Protein AF-A0A6C0AXL5-F1 (afdb_monomer)

InterPro domains:
  IPR036708 BipD-like superfamily [G3DSA:1.20.1710.10] (27-110)

Solvent-accessible surface area (backbone atoms only — not comparable to full-atom values): 6937 Å² total; per-residue (Å²): 117,70,68,62,53,53,53,51,52,54,52,50,53,52,49,53,53,49,51,52,52,48,49,53,48,46,47,63,64,73,64,50,71,88,47,78,60,74,67,44,54,61,59,52,53,54,50,53,52,50,51,50,54,53,51,55,57,55,61,61,73,75,75,71,96,66,95,81,76,98,81,67,64,70,66,54,56,51,49,54,53,53,49,52,56,48,51,61,55,52,65,70,61,73,84,64,93,78,88,82,82,76,75,78,73,70,74,81,82,119

Mean predicted aligned error: 21.51 Å

Radius of gyration: 36.72 Å; Cα contacts (8 Å, |Δi|>4): 2; chains: 1; bounding box: 52×41×114 Å

Foldseek 3Di:
DVVVVVVVVVVVVVVVVVVVVVVVVCCVPVVPPPCPPVVCVVVVVVVVVVCVVVVVVVVVVPPDPDDDDDDDDPVVVVVVVVVVVVVVVVVVVPPDDDDDDPPPPPPVPD

pLDDT: mean 70.13, std 18.36, range [38.19, 95.81]

Sequence (110 aa):
MVYGIVQWVIISLILILLVHHLFSFLTNTLTVPKVKDLVQKPSKLYKEIEETLISSNNKTIQESSNNNNQNLNTKEMKLELKNFFNELSQSKQSSSPEIGNFSKNLYSEI

Organism: NCBI:txid1070528

Structure (mmCIF, N/CA/C/O backbone):
data_AF-A0A6C0AXL5-F1
#
_entry.id   AF-A0A6C0AXL5-F1
#
loop_
_atom_site.group_PDB
_atom_site.id
_atom_site.type_symbol
_atom_site.label_atom_id
_atom_site.label_alt_id
_atom_site.label_comp_id
_atom_site.label_asym_id
_atom_site.label_entity_id
_atom_site.label_seq_id
_atom_site.pdbx_PDB_ins_code
_atom_site.Cartn_x
_atom_site.Cartn_y
_atom_site.Cartn_z
_atom_site.occupancy
_atom_site.B_iso_or_equiv
_atom_site.auth_seq_id
_atom_site.auth_comp_id
_atom_site.auth_asym_id
_atom_site.auth_atom_id
_atom_site.pdbx_PDB_model_num
ATOM 1 N N . MET A 1 1 ? 19.153 12.865 -43.837 1.00 75.88 1 MET A N 1
ATOM 2 C CA . MET A 1 1 ? 17.735 13.290 -43.818 1.00 75.88 1 MET A CA 1
ATOM 3 C C . MET A 1 1 ? 16.807 12.188 -43.301 1.00 75.88 1 MET A C 1
ATOM 5 O O . MET A 1 1 ? 16.211 12.394 -42.258 1.00 75.88 1 MET A O 1
ATOM 9 N N . VAL A 1 2 ? 16.743 11.001 -43.923 1.00 84.00 2 VAL A N 1
ATOM 10 C CA . VAL A 1 2 ? 15.815 9.913 -43.513 1.00 84.00 2 VAL A CA 1
ATOM 11 C C . VAL A 1 2 ? 16.118 9.313 -42.128 1.00 84.00 2 VAL A C 1
ATOM 13 O O . VAL A 1 2 ? 15.201 9.052 -41.359 1.00 84.00 2 VAL A O 1
ATOM 16 N N . TYR A 1 3 ? 17.396 9.169 -41.761 1.00 89.44 3 TYR A N 1
ATOM 17 C CA . TYR A 1 3 ? 17.800 8.596 -40.467 1.00 89.44 3 TYR A CA 1
ATOM 18 C C . TYR A 1 3 ? 17.286 9.387 -39.249 1.00 89.44 3 TYR A C 1
ATOM 20 O O . TYR A 1 3 ? 16.815 8.795 -38.282 1.00 89.44 3 TYR A O 1
ATOM 28 N N . GLY A 1 4 ? 17.300 10.723 -39.318 1.00 90.25 4 GLY A N 1
ATOM 29 C CA . GLY A 1 4 ? 16.793 11.567 -38.231 1.00 90.25 4 GLY A CA 1
ATOM 30 C C . GLY A 1 4 ? 15.279 11.453 -38.059 1.00 90.25 4 GLY A C 1
ATOM 31 O O . GLY A 1 4 ? 14.786 11.426 -36.938 1.00 90.25 4 GLY A O 1
ATOM 32 N N . ILE A 1 5 ? 14.548 11.304 -39.168 1.00 91.25 5 ILE A N 1
ATOM 33 C CA . ILE A 1 5 ? 13.091 11.125 -39.157 1.00 91.25 5 ILE A CA 1
ATOM 34 C C . ILE A 1 5 ? 12.737 9.788 -38.498 1.00 91.25 5 ILE A C 1
ATOM 36 O O . ILE A 1 5 ? 11.861 9.744 -37.641 1.00 91.25 5 ILE A O 1
ATOM 40 N N . VAL A 1 6 ? 13.465 8.714 -38.823 1.00 93.25 6 VAL A N 1
ATOM 41 C CA . VAL A 1 6 ? 13.270 7.397 -38.196 1.00 93.25 6 VAL A CA 1
ATOM 42 C C . VAL A 1 6 ? 13.520 7.465 -36.687 1.00 93.25 6 VAL A C 1
ATOM 44 O O . VAL A 1 6 ? 12.683 7.011 -35.914 1.00 93.25 6 VAL A O 1
ATOM 47 N N . GLN A 1 7 ? 14.607 8.102 -36.239 1.00 91.69 7 GLN A N 1
ATOM 48 C CA . GLN A 1 7 ? 14.870 8.289 -34.805 1.00 91.69 7 GLN A CA 1
ATOM 49 C C . GLN A 1 7 ? 13.759 9.077 -34.098 1.00 91.69 7 GLN A C 1
ATOM 51 O O . GLN A 1 7 ? 13.358 8.717 -32.991 1.00 91.69 7 GLN A O 1
ATOM 56 N N . TRP A 1 8 ? 13.226 10.114 -34.747 1.00 94.25 8 TRP A N 1
ATOM 57 C CA . TRP A 1 8 ? 12.134 10.921 -34.200 1.00 94.25 8 TRP A CA 1
ATOM 58 C C . TRP A 1 8 ? 10.812 10.139 -34.100 1.00 94.25 8 TRP A C 1
ATOM 60 O O . TRP A 1 8 ? 10.031 10.333 -33.171 1.00 94.25 8 TRP A O 1
ATOM 70 N N . VAL A 1 9 ? 10.570 9.195 -35.009 1.00 94.94 9 VAL A N 1
ATOM 71 C CA . VAL A 1 9 ? 9.419 8.284 -34.917 1.00 94.94 9 VAL A CA 1
ATOM 72 C C . VAL A 1 9 ? 9.578 7.327 -33.733 1.00 94.94 9 VAL A C 1
ATOM 74 O O . VAL A 1 9 ? 8.640 7.166 -32.953 1.00 94.94 9 VAL A O 1
ATOM 77 N N . ILE A 1 10 ? 10.768 6.746 -33.537 1.00 95.06 10 ILE A N 1
ATOM 78 C CA . ILE A 1 10 ? 11.044 5.872 -32.384 1.00 95.06 10 ILE A CA 1
ATOM 79 C C . ILE A 1 10 ? 10.906 6.644 -31.061 1.00 95.06 10 ILE A C 1
ATOM 81 O O . ILE A 1 10 ? 10.287 6.135 -30.125 1.00 95.06 10 ILE A O 1
ATOM 85 N N . ILE A 1 11 ? 11.432 7.873 -30.972 1.00 95.31 11 ILE A N 1
ATOM 86 C CA . ILE A 1 11 ? 11.342 8.669 -29.737 1.00 95.31 11 ILE A CA 1
ATOM 87 C C . ILE A 1 11 ? 9.897 9.092 -29.443 1.00 95.31 11 ILE A C 1
ATOM 89 O O . ILE A 1 11 ? 9.477 9.104 -28.291 1.00 95.31 11 ILE A O 1
ATOM 93 N N . SER A 1 12 ? 9.097 9.382 -30.471 1.00 94.81 12 SER A N 1
ATOM 94 C CA . SER A 1 12 ? 7.677 9.690 -30.291 1.00 94.81 12 SER A CA 1
ATOM 95 C C . SER A 1 12 ? 6.892 8.467 -29.803 1.00 94.81 12 SER A C 1
ATOM 97 O O . SER A 1 12 ? 6.067 8.583 -28.895 1.00 94.81 12 SER A O 1
ATOM 99 N N . LEU A 1 13 ? 7.205 7.279 -30.331 1.00 95.00 13 LEU A N 1
ATOM 100 C CA . LEU A 1 13 ? 6.585 6.026 -29.904 1.00 95.00 13 LEU A CA 1
ATOM 101 C C . LEU A 1 13 ? 6.940 5.669 -28.450 1.00 95.00 13 LEU A C 1
ATOM 103 O O . LEU A 1 13 ? 6.076 5.223 -27.697 1.00 95.00 13 LEU A O 1
ATOM 107 N N . ILE A 1 14 ? 8.184 5.898 -28.016 1.00 95.81 14 ILE A N 1
ATOM 108 C CA . ILE A 1 14 ? 8.553 5.675 -26.609 1.00 95.81 14 ILE A CA 1
ATOM 109 C C . ILE A 1 14 ? 7.830 6.670 -25.690 1.00 95.81 14 ILE A C 1
ATOM 111 O O . ILE A 1 14 ? 7.350 6.289 -24.624 1.00 95.81 14 ILE A O 1
ATOM 115 N N . LEU A 1 15 ? 7.699 7.930 -26.122 1.00 95.50 15 LEU A N 1
ATOM 116 C CA . LEU A 1 15 ? 7.054 8.989 -25.352 1.00 95.50 15 LEU A CA 1
ATOM 117 C C . LEU A 1 15 ? 5.559 8.713 -25.151 1.00 95.50 15 LEU A C 1
ATOM 119 O O . LEU A 1 15 ? 5.061 8.866 -24.037 1.00 95.50 15 LEU A O 1
ATOM 123 N N . ILE A 1 16 ? 4.845 8.275 -26.195 1.00 95.50 16 ILE A N 1
ATOM 124 C CA . ILE A 1 16 ? 3.409 7.985 -26.085 1.00 95.50 16 ILE A CA 1
ATOM 125 C C . ILE A 1 16 ? 3.148 6.798 -25.146 1.00 95.50 16 ILE A C 1
ATOM 127 O O . ILE A 1 16 ? 2.247 6.870 -24.311 1.00 95.50 16 ILE A O 1
ATOM 131 N N . LEU A 1 17 ? 3.975 5.744 -25.215 1.00 94.44 17 LEU A N 1
ATOM 132 C CA . LEU A 1 17 ? 3.892 4.596 -24.305 1.00 94.44 17 LEU A CA 1
ATOM 133 C C . LEU A 1 17 ? 4.190 5.004 -22.861 1.00 94.44 17 LEU A C 1
ATOM 135 O O . LEU A 1 17 ? 3.491 4.576 -21.941 1.00 94.44 17 LEU A O 1
ATOM 139 N N . LEU A 1 18 ? 5.187 5.869 -22.664 1.00 94.94 18 LEU A N 1
ATOM 140 C CA . LEU A 1 18 ? 5.550 6.381 -21.350 1.00 94.94 18 LEU A CA 1
ATOM 141 C C . LEU A 1 18 ? 4.410 7.194 -20.733 1.00 94.94 18 LEU A C 1
ATOM 143 O O . LEU A 1 18 ? 4.045 6.949 -19.588 1.00 94.94 18 LEU A O 1
ATOM 147 N N . VAL A 1 19 ? 3.812 8.121 -21.488 1.00 94.50 19 VAL A N 1
ATOM 148 C CA . VAL A 1 19 ? 2.675 8.929 -21.019 1.00 94.50 19 VAL A CA 1
ATOM 149 C C . VAL A 1 19 ? 1.457 8.053 -20.737 1.00 94.50 19 VAL A C 1
ATOM 151 O O . VAL A 1 19 ? 0.798 8.255 -19.722 1.00 94.50 19 VAL A O 1
ATOM 154 N N . HIS A 1 20 ? 1.171 7.054 -21.576 1.00 93.19 20 HIS A N 1
ATOM 155 C CA . HIS A 1 20 ? 0.070 6.117 -21.346 1.00 93.19 20 HIS A CA 1
ATOM 156 C C . HIS A 1 20 ? 0.256 5.322 -20.046 1.00 93.19 20 HIS A C 1
ATOM 158 O O . HIS A 1 20 ? -0.660 5.237 -19.225 1.00 93.19 20 HIS A O 1
ATOM 164 N N . HIS A 1 21 ? 1.461 4.791 -19.825 1.00 90.25 21 HIS A N 1
ATOM 165 C CA . HIS A 1 21 ? 1.798 4.082 -18.596 1.00 90.25 21 HIS A CA 1
ATOM 166 C C . HIS A 1 21 ? 1.753 5.013 -17.383 1.00 90.25 21 HIS A C 1
ATOM 168 O O . HIS A 1 21 ? 1.236 4.633 -16.337 1.00 90.25 21 HIS A O 1
ATOM 174 N N . LEU A 1 22 ? 2.248 6.244 -17.523 1.00 89.44 22 LEU A N 1
ATOM 175 C CA . LEU A 1 22 ? 2.220 7.245 -16.467 1.00 89.44 22 LEU A CA 1
ATOM 176 C C . LEU A 1 22 ? 0.779 7.627 -16.115 1.00 89.44 22 LEU A C 1
ATOM 178 O O . LEU A 1 22 ? 0.439 7.629 -14.943 1.00 89.44 22 LEU A O 1
ATOM 182 N N . PHE A 1 23 ? -0.094 7.855 -17.096 1.00 89.19 23 PHE A N 1
ATOM 183 C CA . PHE A 1 23 ? -1.511 8.139 -16.860 1.00 89.19 23 PHE A CA 1
ATOM 184 C C . PHE A 1 23 ? -2.206 6.977 -16.142 1.00 89.19 23 PHE A C 1
ATOM 186 O O . PHE A 1 23 ? -2.830 7.188 -15.108 1.00 89.19 23 PHE A O 1
ATOM 193 N N . SER A 1 24 ? -2.023 5.743 -16.621 1.00 86.81 24 SER A N 1
ATOM 194 C CA . SER A 1 24 ? -2.567 4.541 -15.974 1.00 86.81 24 SER A CA 1
ATOM 195 C C . SER A 1 24 ? -2.038 4.367 -14.544 1.00 86.81 24 SER A C 1
ATOM 197 O O . SER A 1 24 ? -2.796 4.094 -13.614 1.00 86.81 24 SER A O 1
ATOM 199 N N . PHE A 1 25 ? -0.741 4.596 -14.332 1.00 83.88 25 PHE A N 1
ATOM 200 C CA . PHE A 1 25 ? -0.107 4.545 -13.018 1.00 83.88 25 PHE A CA 1
ATOM 201 C C . PHE A 1 25 ? -0.626 5.641 -12.080 1.00 83.88 25 PHE A C 1
ATOM 203 O O . PHE A 1 25 ? -0.909 5.357 -10.917 1.00 83.88 25 PHE A O 1
ATOM 210 N N . LEU A 1 26 ? -0.795 6.870 -12.574 1.00 81.38 26 LEU A N 1
ATOM 211 C CA . LEU A 1 26 ? -1.356 7.989 -11.819 1.00 81.38 26 LEU A CA 1
ATOM 212 C C . LEU A 1 26 ? -2.810 7.703 -11.444 1.00 81.38 26 LEU A C 1
ATOM 214 O O . LEU A 1 26 ? -3.166 7.871 -10.284 1.00 81.38 26 LEU A O 1
ATOM 218 N N . THR A 1 27 ? -3.635 7.201 -12.362 1.00 79.06 27 THR A N 1
ATOM 219 C CA . THR A 1 27 ? -5.005 6.776 -12.050 1.00 79.06 27 THR A CA 1
ATOM 220 C C . THR A 1 27 ? -4.991 5.688 -10.975 1.00 79.06 27 THR A C 1
ATOM 222 O O . THR A 1 27 ? -5.606 5.852 -9.924 1.00 79.06 27 THR A O 1
ATOM 225 N N . ASN A 1 28 ? -4.213 4.623 -11.140 1.00 76.38 28 ASN A N 1
ATOM 226 C CA . ASN A 1 28 ? -4.160 3.538 -10.156 1.00 76.38 28 ASN A CA 1
ATOM 227 C C . ASN A 1 28 ? -3.557 3.953 -8.799 1.00 76.38 28 ASN A C 1
ATOM 229 O O . ASN A 1 28 ? -3.904 3.372 -7.777 1.00 76.38 28 ASN A O 1
ATOM 233 N N . THR A 1 29 ? -2.679 4.955 -8.750 1.00 72.75 29 THR A N 1
ATOM 234 C CA . THR A 1 29 ? -1.980 5.354 -7.512 1.00 72.75 29 THR A CA 1
ATOM 235 C C . THR A 1 29 ? -2.654 6.523 -6.791 1.00 72.75 29 THR A C 1
ATOM 237 O O . THR A 1 29 ? -2.693 6.540 -5.564 1.00 72.75 29 THR A O 1
ATOM 240 N N . LEU A 1 30 ? -3.196 7.497 -7.527 1.00 67.06 30 LEU A N 1
ATOM 241 C CA . LEU A 1 30 ? -3.828 8.705 -6.975 1.00 67.06 30 LEU A CA 1
ATOM 242 C C . LEU A 1 30 ? -5.356 8.625 -6.932 1.00 67.06 30 LEU A C 1
ATOM 244 O O . LEU A 1 30 ? -5.964 9.373 -6.171 1.00 67.06 30 LEU A O 1
ATOM 248 N N . THR A 1 31 ? -5.988 7.743 -7.717 1.00 65.56 31 THR A N 1
ATOM 249 C CA . THR A 1 31 ? -7.457 7.584 -7.718 1.00 65.56 31 THR A CA 1
ATOM 250 C C . THR A 1 31 ? -7.941 6.279 -7.104 1.00 65.56 31 THR A C 1
ATOM 252 O O . THR A 1 31 ? -9.147 6.125 -6.939 1.00 65.56 31 THR A O 1
ATOM 255 N N . VAL A 1 32 ? -7.048 5.375 -6.674 1.00 58.53 32 VAL A N 1
ATOM 256 C CA . VAL A 1 32 ? -7.437 4.354 -5.691 1.00 58.53 32 VAL A CA 1
ATOM 257 C C . VAL A 1 32 ? -7.649 5.088 -4.376 1.00 58.53 32 VAL A C 1
ATOM 259 O O . VAL A 1 32 ? -6.684 5.554 -3.761 1.00 58.53 32 VAL A O 1
ATOM 262 N N . PRO A 1 33 ? -8.900 5.236 -3.919 1.00 59.41 33 PRO A N 1
ATOM 263 C CA . PRO A 1 33 ? -9.128 5.979 -2.712 1.00 59.41 33 PRO A CA 1
ATOM 264 C C . PRO A 1 33 ? -8.622 5.092 -1.573 1.00 59.41 33 PRO A C 1
ATOM 266 O O . PRO A 1 33 ? -9.166 4.021 -1.288 1.00 59.41 33 PRO A O 1
ATOM 269 N N . LYS A 1 34 ? -7.564 5.538 -0.892 1.00 57.56 34 LYS A N 1
ATOM 270 C CA . LYS A 1 34 ? -7.023 4.925 0.333 1.00 57.56 34 LYS A CA 1
ATOM 271 C C . LYS A 1 34 ? -7.985 5.105 1.529 1.00 57.56 34 LYS A C 1
ATOM 273 O O . LYS A 1 34 ? -7.566 5.333 2.655 1.00 57.56 34 LYS A O 1
ATOM 278 N N . VAL A 1 35 ? -9.295 5.028 1.279 1.00 57.31 35 VAL A N 1
ATOM 279 C CA . VAL A 1 35 ? -10.392 5.295 2.224 1.00 57.31 35 VAL A CA 1
ATOM 280 C C . VAL A 1 35 ? -11.139 4.038 2.651 1.00 57.31 35 VAL A C 1
ATOM 282 O O . VAL A 1 35 ? -12.031 4.132 3.490 1.00 57.31 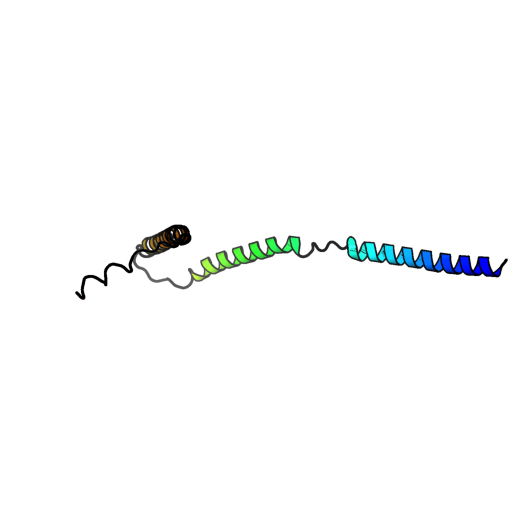35 VAL A O 1
ATOM 285 N N . LYS A 1 36 ? -10.783 2.848 2.138 1.00 55.31 36 LYS A N 1
ATOM 286 C CA . LYS A 1 36 ? -11.429 1.604 2.593 1.00 55.31 36 LYS A CA 1
ATOM 287 C C . LYS A 1 36 ? -11.291 1.394 4.104 1.00 55.31 36 LYS A C 1
ATOM 289 O O . LYS A 1 36 ? -12.171 0.769 4.679 1.00 55.31 36 LYS A O 1
ATOM 294 N N . ASP A 1 37 ? -10.266 1.960 4.738 1.00 55.91 37 ASP A N 1
ATOM 295 C CA . ASP A 1 37 ? -10.044 1.815 6.180 1.00 55.91 37 ASP A CA 1
ATOM 296 C C . ASP A 1 37 ? -10.578 3.008 7.005 1.00 55.91 37 ASP A C 1
ATOM 298 O O . ASP A 1 37 ? -11.064 2.825 8.117 1.00 55.91 37 ASP A O 1
ATOM 302 N N . LEU A 1 38 ? -10.607 4.231 6.452 1.00 57.31 38 LEU A N 1
ATOM 303 C CA . LEU A 1 38 ? -11.088 5.423 7.180 1.00 57.31 38 LEU A CA 1
ATOM 304 C C . LEU A 1 38 ? -12.598 5.414 7.481 1.00 57.31 38 LEU A C 1
ATOM 306 O O . LEU A 1 38 ? -13.028 6.095 8.406 1.00 57.31 38 LEU A O 1
ATOM 310 N N . VAL A 1 39 ? -13.403 4.646 6.740 1.00 57.75 39 VAL A N 1
ATOM 311 C CA . VAL A 1 39 ? -14.862 4.567 6.952 1.00 57.75 39 VAL A CA 1
ATOM 312 C C . VAL A 1 39 ? -15.284 3.383 7.832 1.00 57.75 39 VAL A C 1
ATOM 314 O O . VAL A 1 39 ? -16.369 3.386 8.404 1.00 57.75 39 VAL A O 1
ATOM 317 N N . GLN A 1 40 ? -14.424 2.370 7.978 1.00 60.50 40 GLN A N 1
ATOM 318 C CA . GLN A 1 40 ? -14.733 1.159 8.751 1.00 60.50 40 GLN A CA 1
ATOM 319 C C . GLN A 1 40 ? -14.286 1.262 10.213 1.00 60.50 40 GLN A C 1
ATOM 321 O O . GLN A 1 40 ? -14.845 0.575 11.067 1.00 60.50 40 GLN A O 1
ATOM 326 N N . LYS A 1 41 ? -13.336 2.156 10.526 1.00 64.44 41 LYS A N 1
ATOM 327 C CA . LYS A 1 41 ? -12.915 2.437 11.908 1.00 64.44 41 LYS A CA 1
ATOM 328 C C . LYS A 1 41 ? -14.083 2.803 12.834 1.00 64.44 41 LYS A C 1
ATOM 330 O O . LYS A 1 41 ? -14.197 2.150 13.868 1.00 64.44 41 LYS A O 1
ATOM 335 N N . PRO A 1 42 ? -14.984 3.752 12.496 1.00 69.38 42 PRO A N 1
ATOM 336 C CA . PRO A 1 42 ? -16.117 4.047 13.370 1.00 69.38 42 PRO A CA 1
ATOM 337 C C . PRO A 1 42 ? -17.053 2.840 13.509 1.00 69.38 42 PRO A C 1
ATOM 339 O O . PRO A 1 42 ? -17.417 2.486 14.623 1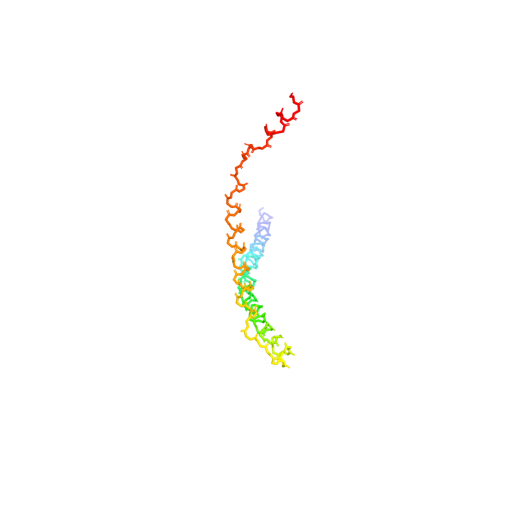.00 69.38 42 PRO A O 1
ATOM 342 N N . SER A 1 43 ? -17.384 2.147 12.412 1.00 71.44 43 SER A N 1
ATOM 343 C CA . SER A 1 43 ? -18.304 0.999 12.450 1.00 71.44 43 SER A CA 1
ATOM 344 C C . SER A 1 43 ? -17.795 -0.154 13.320 1.00 71.44 43 SER A C 1
ATOM 346 O O . SER A 1 43 ? -18.597 -0.800 13.992 1.00 71.44 43 SER A O 1
ATOM 348 N N . LYS A 1 44 ? -16.480 -0.412 13.327 1.00 76.31 44 LYS A N 1
ATOM 349 C CA . LYS A 1 44 ? -15.871 -1.438 14.181 1.00 76.31 44 LYS A CA 1
ATOM 350 C C . LYS A 1 44 ? -15.915 -1.042 15.660 1.00 76.31 44 LYS A C 1
ATOM 352 O O . LYS A 1 44 ? -16.252 -1.884 16.484 1.00 76.31 44 LYS A O 1
ATOM 357 N N . LEU A 1 45 ? -15.644 0.228 15.973 1.00 77.88 45 LEU A N 1
ATOM 358 C CA . LEU A 1 45 ? -15.705 0.753 17.341 1.00 77.88 45 LEU A CA 1
ATOM 359 C C . LEU A 1 45 ? -17.128 0.701 17.916 1.00 77.88 45 LEU A C 1
ATOM 361 O O . LEU A 1 45 ? -17.306 0.276 19.051 1.00 77.88 45 LEU A O 1
ATOM 365 N N . TYR A 1 46 ? -18.155 1.058 17.135 1.00 80.12 46 TYR A N 1
ATOM 366 C CA . TYR A 1 46 ? -19.549 0.946 17.587 1.00 80.12 46 TYR A CA 1
ATOM 367 C C . TYR A 1 46 ? -19.958 -0.503 17.868 1.00 80.12 46 TYR A C 1
ATOM 369 O O . TYR A 1 46 ? -20.614 -0.761 18.874 1.00 80.12 46 TYR A O 1
ATOM 377 N N . LYS A 1 47 ? -19.529 -1.447 17.022 1.00 82.62 47 LYS A N 1
ATOM 378 C CA . LYS A 1 47 ? -19.808 -2.875 17.214 1.00 82.62 47 LYS A CA 1
ATOM 379 C C . LYS A 1 47 ? -19.135 -3.433 18.474 1.00 82.62 47 LYS A C 1
ATOM 381 O O . LYS A 1 47 ? -19.744 -4.208 19.197 1.00 82.62 47 LYS A O 1
ATOM 386 N N . GLU A 1 48 ? -17.902 -3.017 18.751 1.00 84.81 48 GLU A N 1
ATOM 387 C CA . GLU A 1 48 ? -17.163 -3.412 19.958 1.00 84.81 48 GLU A CA 1
ATOM 388 C C . GLU A 1 48 ? -17.811 -2.860 21.240 1.00 84.81 48 GLU A C 1
ATOM 390 O O . GLU A 1 48 ? -17.927 -3.569 22.242 1.00 84.81 48 GLU A O 1
ATOM 395 N N . ILE A 1 49 ? -18.300 -1.617 21.199 1.00 83.62 49 ILE A N 1
ATOM 396 C CA . ILE A 1 49 ? -19.049 -1.008 22.307 1.00 83.62 49 ILE A CA 1
ATOM 397 C C . ILE A 1 49 ? -20.374 -1.749 22.532 1.00 83.62 49 ILE A C 1
ATOM 399 O O . ILE A 1 49 ? -20.701 -2.082 23.669 1.00 83.62 49 ILE A O 1
ATOM 403 N N . GLU A 1 50 ? -21.122 -2.046 21.468 1.00 84.38 50 GLU A N 1
ATOM 404 C CA . GLU A 1 50 ? -22.371 -2.812 21.537 1.00 84.38 50 GLU A CA 1
ATOM 405 C C . GLU A 1 50 ? -22.145 -4.209 22.138 1.00 84.38 50 GLU A C 1
ATOM 407 O O . GLU A 1 50 ? -22.830 -4.598 23.085 1.00 84.38 50 GLU A O 1
ATOM 412 N N . GLU A 1 51 ? -21.135 -4.934 21.658 1.00 84.12 51 GLU A N 1
ATOM 413 C CA . GLU A 1 51 ? -20.776 -6.263 22.157 1.00 84.12 51 GLU A CA 1
ATOM 414 C C . GLU A 1 51 ? 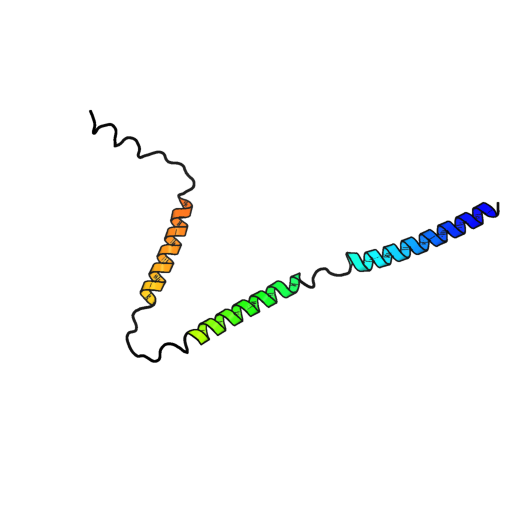-20.355 -6.232 23.633 1.00 84.12 51 GLU A C 1
ATOM 416 O O . GLU A 1 51 ? -20.762 -7.101 24.408 1.00 84.12 51 GLU A O 1
ATOM 421 N N . THR A 1 52 ? -19.615 -5.204 24.058 1.00 81.44 52 THR A N 1
ATOM 422 C CA . THR A 1 52 ? -19.196 -5.029 25.458 1.00 81.44 52 THR A CA 1
ATOM 423 C C . THR A 1 52 ? -20.380 -4.713 26.374 1.00 81.44 52 THR A C 1
ATOM 425 O O . THR A 1 52 ? -20.460 -5.247 27.483 1.00 81.44 52 THR A O 1
ATOM 428 N N . LEU A 1 53 ? -21.336 -3.896 25.923 1.00 78.50 53 LEU A N 1
ATOM 429 C CA . LEU A 1 53 ? -22.547 -3.565 26.683 1.00 78.50 53 LEU A CA 1
ATOM 430 C C . LEU A 1 53 ? -23.486 -4.769 26.815 1.00 78.50 53 LEU A C 1
ATOM 432 O O . LEU A 1 53 ? -24.016 -5.027 27.897 1.00 78.50 53 LEU A O 1
ATOM 436 N N . ILE A 1 54 ? -23.672 -5.532 25.739 1.00 76.56 54 ILE A N 1
ATOM 437 C CA . ILE A 1 54 ? -24.492 -6.749 25.745 1.00 76.56 54 ILE A CA 1
ATOM 438 C C . ILE A 1 54 ? -23.829 -7.825 26.615 1.00 76.56 54 ILE A C 1
ATOM 440 O O . ILE A 1 54 ? -24.482 -8.413 27.475 1.00 76.56 54 ILE A O 1
ATOM 444 N N . SER A 1 55 ? -22.520 -8.037 26.471 1.00 68.56 55 SER A N 1
ATOM 445 C CA . SER A 1 55 ? -21.774 -9.030 27.257 1.00 68.56 55 SER A CA 1
ATOM 446 C C . SER A 1 55 ? -21.708 -8.677 28.745 1.00 68.56 55 SER A C 1
ATOM 448 O O . SER A 1 55 ? -21.796 -9.569 29.587 1.00 68.56 55 SER A O 1
ATOM 450 N N . SER A 1 56 ? -21.628 -7.387 29.089 1.00 61.53 56 SER A N 1
ATOM 451 C CA . SER A 1 56 ? -21.679 -6.925 30.483 1.00 61.53 56 SER A CA 1
ATOM 452 C C . SER A 1 56 ? -23.058 -7.137 31.111 1.00 61.53 56 SER A C 1
ATOM 454 O O . SER A 1 56 ? -23.137 -7.573 32.256 1.00 61.53 56 SER A O 1
ATOM 456 N N . ASN A 1 57 ? -24.144 -6.929 30.357 1.00 58.41 57 ASN A N 1
ATOM 457 C CA . ASN A 1 57 ? -25.498 -7.240 30.829 1.00 58.41 57 ASN A CA 1
ATOM 458 C C . ASN A 1 57 ? -25.736 -8.751 30.970 1.00 58.41 57 ASN A C 1
ATOM 460 O O . ASN A 1 57 ? -26.380 -9.183 31.919 1.00 58.41 57 ASN A O 1
ATOM 464 N N . ASN A 1 58 ? -25.172 -9.570 30.080 1.00 54.44 58 ASN A N 1
ATOM 465 C CA . ASN A 1 58 ? -25.348 -11.024 30.120 1.00 54.44 58 ASN A CA 1
ATOM 466 C C . ASN A 1 58 ? -24.489 -11.712 31.195 1.00 54.44 58 ASN A C 1
ATOM 468 O O . ASN A 1 58 ? -24.852 -12.793 31.654 1.00 54.44 58 ASN A O 1
ATOM 472 N N . LYS A 1 59 ? -23.380 -11.099 31.633 1.00 51.16 59 LYS A N 1
ATOM 473 C CA . LYS A 1 59 ? -22.556 -11.626 32.735 1.00 51.16 59 LYS A CA 1
ATOM 474 C C . LYS A 1 59 ? -23.192 -11.387 34.111 1.00 51.16 59 LYS A C 1
ATOM 476 O O . LYS A 1 59 ? -22.969 -12.172 35.026 1.00 51.16 59 LYS A O 1
ATOM 481 N N . THR A 1 60 ? -24.037 -10.364 34.259 1.00 49.88 60 THR A N 1
ATOM 482 C CA . THR A 1 60 ? -24.795 -10.125 35.502 1.00 49.88 60 THR A CA 1
ATOM 483 C C . THR A 1 60 ? -25.998 -11.069 35.655 1.00 49.88 60 THR A C 1
ATOM 485 O O . THR A 1 60 ? -26.426 -11.326 36.776 1.00 49.88 60 THR A O 1
ATOM 488 N N . ILE A 1 61 ? -26.501 -11.670 34.568 1.00 49.91 61 ILE A N 1
ATOM 489 C CA . ILE A 1 61 ? -27.617 -12.639 34.595 1.00 49.91 61 ILE A CA 1
ATOM 490 C C . ILE A 1 61 ? -27.102 -14.091 34.575 1.00 49.91 61 ILE A C 1
ATOM 492 O O . ILE A 1 61 ? -27.679 -14.947 33.925 1.00 49.91 61 ILE A O 1
ATOM 496 N N . GLN A 1 62 ? -26.001 -14.422 35.250 1.00 47.72 62 GLN A N 1
ATOM 497 C CA . GLN A 1 62 ? -25.736 -15.830 35.618 1.00 47.72 62 GLN A CA 1
ATOM 498 C C . GLN A 1 62 ? -25.189 -16.020 37.036 1.00 47.72 62 GLN A C 1
ATOM 500 O O . GLN A 1 62 ? -25.149 -17.148 37.516 1.00 47.72 62 GLN A O 1
ATOM 505 N N . GLU A 1 63 ? -24.887 -14.949 37.772 1.00 47.91 63 GLU A N 1
ATOM 506 C CA . GLU A 1 63 ? -24.385 -15.047 39.146 1.00 47.91 63 GLU A CA 1
ATOM 507 C C . GLU A 1 63 ? -25.133 -14.107 40.097 1.00 47.91 63 GLU A C 1
ATOM 509 O O . GLU A 1 63 ? -24.567 -13.156 40.623 1.00 47.91 63 GLU A O 1
ATOM 514 N N . SER A 1 64 ? -26.427 -14.345 40.324 1.00 39.47 64 SER A N 1
ATOM 515 C CA . SER A 1 64 ? -27.092 -14.023 41.603 1.00 39.47 64 SER A CA 1
ATOM 516 C C . SER A 1 64 ? -28.564 -14.411 41.568 1.00 39.47 64 SER A C 1
ATOM 518 O O . SER A 1 64 ? -29.463 -13.577 41.530 1.00 39.47 64 SER A O 1
ATOM 520 N N . SER A 1 65 ? -28.820 -15.713 41.654 1.00 44.00 65 SER A N 1
ATOM 521 C CA . SER A 1 65 ? -30.016 -16.187 42.345 1.00 44.00 65 SER A CA 1
ATOM 522 C C . SER A 1 65 ? -29.631 -16.468 43.795 1.00 44.00 65 SER A C 1
ATOM 524 O O . SER A 1 65 ? -29.504 -17.618 44.200 1.00 44.00 65 SER A O 1
ATOM 526 N N . ASN A 1 66 ? -29.391 -15.414 44.575 1.00 40.56 66 ASN A N 1
ATOM 527 C CA . ASN A 1 66 ? -29.494 -15.498 46.024 1.00 40.56 66 ASN A CA 1
ATOM 528 C C . ASN A 1 66 ? -29.956 -14.158 46.588 1.00 40.56 66 ASN A C 1
ATOM 530 O O . ASN A 1 66 ? -29.297 -13.129 46.474 1.00 40.56 66 ASN A O 1
ATOM 534 N N . ASN A 1 67 ? -31.149 -14.212 47.168 1.00 49.41 67 ASN A N 1
ATOM 535 C CA . ASN A 1 67 ? -3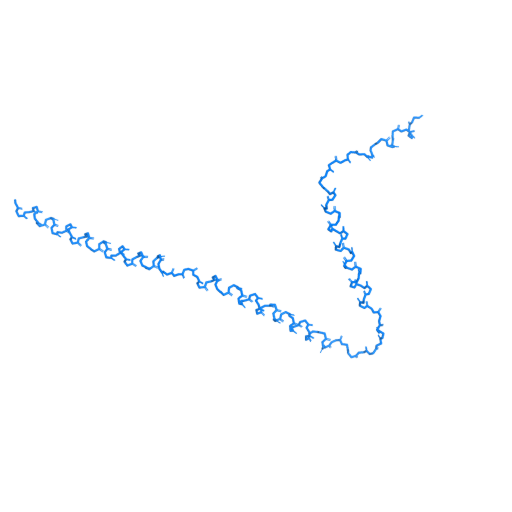1.774 -13.151 47.931 1.00 49.41 67 ASN A CA 1
ATOM 536 C C . ASN A 1 67 ? -30.811 -12.622 49.003 1.00 49.41 67 ASN A C 1
ATOM 538 O O . ASN A 1 67 ? -30.276 -13.423 49.767 1.00 49.41 67 ASN A O 1
ATOM 542 N N . ASN A 1 68 ? -30.630 -11.296 49.070 1.00 47.47 68 ASN A N 1
ATOM 543 C CA . ASN A 1 68 ? -30.716 -10.451 50.276 1.00 47.47 68 ASN A CA 1
ATOM 544 C C . ASN A 1 68 ? -29.898 -9.145 50.135 1.00 47.47 68 ASN A C 1
ATOM 546 O O . ASN A 1 68 ? -28.708 -9.164 49.852 1.00 47.47 68 ASN A O 1
ATOM 550 N N . ASN A 1 69 ? -30.551 -8.027 50.476 1.00 43.81 69 ASN A N 1
ATOM 551 C CA . ASN A 1 69 ? -30.011 -6.687 50.767 1.00 43.81 69 ASN A CA 1
ATOM 552 C C . ASN A 1 69 ? -29.613 -5.741 49.615 1.00 43.81 69 ASN A C 1
ATOM 554 O O . ASN A 1 69 ? -28.460 -5.577 49.222 1.00 43.81 69 ASN A O 1
ATOM 558 N N . GLN A 1 70 ? -30.611 -4.945 49.233 1.00 52.84 70 GLN A N 1
ATOM 559 C CA . GLN A 1 70 ? -30.508 -3.638 48.588 1.00 52.84 70 GLN A CA 1
ATOM 560 C C . GLN A 1 70 ? -29.790 -2.594 49.483 1.00 52.84 70 GLN A C 1
ATOM 562 O O . GLN A 1 70 ? -30.449 -1.766 50.106 1.00 52.84 70 GLN A O 1
ATOM 567 N N . ASN A 1 71 ? -28.453 -2.611 49.592 1.00 54.62 71 ASN A N 1
ATOM 568 C CA . ASN A 1 71 ? -27.668 -1.452 50.085 1.00 54.62 71 ASN A CA 1
ATOM 569 C C . ASN A 1 71 ? -26.148 -1.543 49.819 1.00 54.62 71 ASN A C 1
ATOM 571 O O . ASN A 1 71 ? -25.363 -1.121 50.661 1.00 54.62 71 ASN A O 1
ATOM 575 N N . LEU A 1 72 ? -25.688 -2.122 48.706 1.00 55.72 72 LEU A N 1
ATOM 576 C CA . LEU A 1 72 ? -24.237 -2.287 48.488 1.00 55.72 72 LEU A CA 1
ATOM 577 C C . LEU A 1 72 ? -23.656 -1.471 47.326 1.00 55.72 72 LEU A C 1
ATOM 579 O O . LEU A 1 72 ? -22.511 -1.057 47.411 1.00 55.72 72 LEU A O 1
ATOM 583 N N . ASN A 1 73 ? -24.441 -1.086 46.317 1.00 60.38 73 ASN A N 1
ATOM 584 C CA . ASN A 1 73 ? -23.853 -0.500 45.102 1.00 60.38 73 ASN A CA 1
ATOM 585 C C . ASN A 1 73 ? -23.763 1.048 45.103 1.00 60.38 73 ASN A C 1
ATOM 587 O O . ASN A 1 73 ? -22.832 1.639 44.567 1.00 60.38 73 ASN A O 1
ATOM 591 N N . THR A 1 74 ? -24.675 1.760 45.778 1.00 67.38 74 THR A N 1
ATOM 592 C CA . THR A 1 74 ? -24.711 3.241 45.707 1.00 67.38 74 THR A CA 1
ATOM 593 C C . THR A 1 74 ? -23.558 3.922 46.454 1.00 67.38 74 THR A C 1
ATOM 595 O O . THR A 1 74 ? -23.120 5.005 46.065 1.00 67.38 74 THR A O 1
ATOM 598 N N . LYS A 1 75 ? -23.063 3.320 47.544 1.00 74.38 75 LYS A N 1
ATOM 599 C CA . LYS A 1 75 ? -21.960 3.893 48.336 1.00 74.38 75 LYS A CA 1
ATOM 600 C C . LYS A 1 75 ? -20.614 3.714 47.640 1.00 74.38 75 LYS A C 1
ATOM 602 O O . LYS A 1 75 ? -19.823 4.652 47.648 1.00 74.38 75 LYS A O 1
ATOM 607 N N . GLU A 1 76 ? -20.399 2.560 47.014 1.00 78.25 76 GLU A N 1
ATOM 608 C CA . GLU A 1 76 ? -19.181 2.256 46.257 1.00 78.25 76 GLU A CA 1
ATOM 609 C C . GLU A 1 76 ? -19.086 3.127 45.002 1.00 78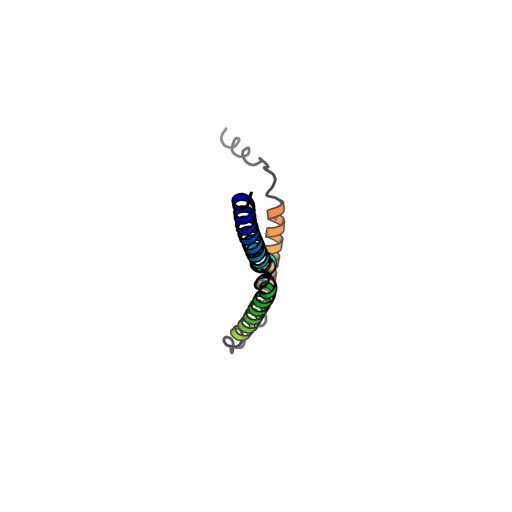.25 76 GLU A C 1
ATOM 611 O O . GLU A 1 76 ? -18.109 3.856 44.843 1.00 78.25 76 GLU A O 1
ATOM 616 N N . MET A 1 77 ? -20.162 3.217 44.211 1.00 81.81 77 MET A N 1
ATOM 617 C CA . MET A 1 77 ? -20.209 4.112 43.046 1.00 81.81 77 MET A CA 1
ATOM 618 C C . MET A 1 77 ? -19.968 5.586 43.414 1.00 81.81 77 MET A C 1
ATOM 620 O O . MET A 1 77 ? -19.295 6.319 42.692 1.00 81.81 77 MET A O 1
ATOM 624 N N . LYS A 1 78 ? -20.500 6.046 44.556 1.00 86.88 78 LYS A N 1
ATOM 625 C CA . LYS A 1 78 ? -20.282 7.419 45.043 1.00 86.88 78 LYS A CA 1
ATOM 626 C C . LYS A 1 78 ? -18.834 7.651 45.489 1.00 86.88 78 LYS A C 1
ATOM 628 O O . LYS A 1 78 ? -18.326 8.764 45.340 1.00 86.88 78 LYS A O 1
ATOM 633 N N . LEU A 1 79 ? -18.188 6.637 46.062 1.00 89.31 79 LEU A N 1
ATOM 634 C CA . LEU A 1 79 ? -16.800 6.706 46.511 1.00 89.31 79 LEU A CA 1
ATOM 635 C C . LEU A 1 79 ? -15.844 6.814 45.318 1.00 89.31 79 LEU A C 1
ATOM 637 O O . LEU A 1 79 ? -14.977 7.687 45.322 1.00 89.31 79 LEU A O 1
ATOM 641 N N . GLU A 1 80 ? -16.052 6.001 44.282 1.00 80.25 80 GLU A N 1
ATOM 642 C CA . GLU A 1 80 ? -15.267 6.062 43.044 1.00 80.25 80 GLU A CA 1
ATOM 643 C C . GLU A 1 80 ? -15.401 7.420 42.351 1.00 80.25 80 GLU A C 1
ATOM 645 O O . GLU A 1 80 ? -14.394 8.046 42.016 1.00 80.25 80 GLU A O 1
ATOM 650 N N . LEU A 1 81 ? -16.627 7.946 42.240 1.00 91.88 81 LEU A N 1
ATOM 651 C CA . LEU A 1 81 ? -16.859 9.275 41.667 1.00 91.88 81 LEU A CA 1
ATOM 652 C C . LEU A 1 81 ? -16.114 10.368 42.443 1.00 91.88 81 LEU A C 1
ATOM 654 O O . LEU A 1 81 ? -15.502 11.260 41.858 1.00 91.88 81 LEU A O 1
ATOM 658 N N . LYS A 1 82 ? -16.146 10.299 43.778 1.00 88.56 82 LYS A N 1
ATOM 659 C CA . LYS A 1 82 ? -15.457 11.264 44.639 1.00 88.56 82 LYS A CA 1
ATOM 660 C C . LYS A 1 82 ? -13.938 11.183 44.485 1.00 88.56 82 LYS A C 1
ATOM 662 O O . LYS A 1 82 ? -13.287 12.227 44.497 1.00 88.56 82 LYS A O 1
ATOM 667 N N . ASN A 1 83 ? -13.383 9.984 44.329 1.00 92.69 83 ASN A N 1
ATOM 668 C CA . ASN A 1 83 ? -11.955 9.802 44.087 1.00 92.69 83 ASN A CA 1
ATOM 669 C C . ASN A 1 83 ? -11.534 10.385 42.733 1.00 92.69 83 ASN A C 1
ATOM 671 O O . ASN A 1 83 ? -10.546 11.113 42.685 1.00 92.69 83 ASN A O 1
ATOM 675 N N . PHE A 1 84 ? -12.332 10.184 41.682 1.00 92.88 84 PHE A N 1
ATOM 676 C CA . PHE A 1 84 ? -12.066 10.744 40.355 1.00 92.88 84 PHE A CA 1
ATOM 677 C C . PHE A 1 84 ? -12.028 12.282 40.352 1.00 92.88 84 PHE A C 1
ATOM 679 O O . PHE A 1 84 ? -11.098 12.896 39.830 1.00 92.88 84 PHE A O 1
ATOM 686 N N . PHE A 1 85 ? -12.997 12.936 41.002 1.00 89.69 85 PHE A N 1
ATOM 687 C CA . PHE A 1 85 ? -12.985 14.399 41.137 1.00 89.69 85 PHE A CA 1
ATOM 688 C C . PHE A 1 85 ? -11.803 14.911 41.969 1.00 89.69 85 PHE A C 1
ATOM 690 O O . PHE A 1 85 ? -11.272 15.991 41.695 1.00 89.69 85 PHE A O 1
ATOM 697 N N . ASN A 1 86 ? -11.379 14.150 42.978 1.00 87.81 86 ASN A N 1
ATOM 698 C CA . ASN A 1 86 ? -10.234 14.510 43.804 1.00 87.81 86 ASN A CA 1
ATOM 699 C C . ASN A 1 86 ? -8.918 14.412 43.016 1.00 87.81 86 ASN A C 1
ATOM 701 O O . ASN A 1 86 ? -8.083 15.308 43.114 1.00 87.81 86 ASN A O 1
ATOM 705 N N . GLU A 1 87 ? -8.769 13.388 42.177 1.00 90.38 87 GLU A N 1
ATOM 706 C CA . GLU A 1 87 ? -7.627 13.209 41.275 1.00 90.38 87 GLU A CA 1
ATOM 707 C C . GLU A 1 87 ? -7.540 14.328 40.221 1.00 90.38 87 GLU A C 1
ATOM 709 O O . GLU A 1 87 ? -6.477 14.922 40.013 1.00 90.38 87 GLU A O 1
ATOM 714 N N . LEU A 1 88 ? -8.675 14.723 39.630 1.00 84.56 88 LEU 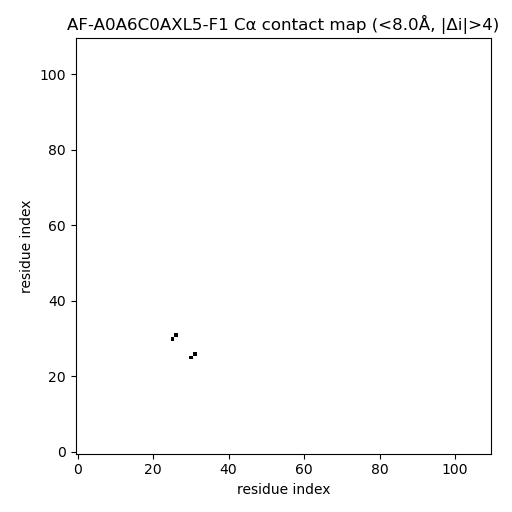A N 1
ATOM 715 C CA . LEU A 1 88 ? -8.747 15.889 38.738 1.00 84.56 88 LEU A CA 1
ATOM 716 C C . LEU A 1 88 ? -8.355 17.198 39.441 1.00 84.56 88 LEU A C 1
ATOM 718 O O . LEU A 1 88 ? -7.783 18.096 38.825 1.00 84.56 88 LEU A O 1
ATOM 722 N N . SER A 1 89 ? -8.660 17.318 40.732 1.00 78.62 89 SER A N 1
ATOM 723 C CA . SER A 1 89 ? -8.360 18.526 41.504 1.00 78.62 89 SER A CA 1
ATOM 724 C C . SER A 1 89 ? -6.899 18.567 41.970 1.00 78.62 89 SER A C 1
ATOM 726 O O . SER A 1 89 ? -6.288 19.634 41.956 1.00 78.62 89 SER A O 1
ATOM 728 N N . GLN A 1 90 ? -6.313 17.417 42.327 1.00 70.50 90 GLN A N 1
ATOM 729 C CA . GLN A 1 90 ? -4.900 17.289 42.713 1.00 70.50 90 GLN A CA 1
ATOM 730 C C . GLN A 1 90 ? -3.940 17.407 41.524 1.00 70.50 90 GLN A C 1
ATOM 732 O O . GLN A 1 90 ? -2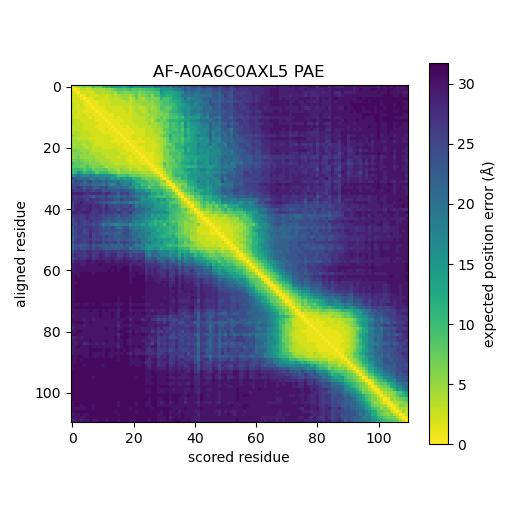.879 18.022 41.656 1.00 70.50 90 GLN A O 1
ATOM 737 N N . SER A 1 91 ? -4.310 16.893 40.348 1.00 61.12 91 SER A N 1
ATOM 738 C CA . SER A 1 91 ? -3.500 17.054 39.129 1.00 61.12 91 SER A CA 1
ATOM 739 C C . SER A 1 91 ? -3.385 18.519 38.680 1.00 61.12 91 SER A C 1
ATOM 741 O O . SER A 1 91 ? -2.416 18.892 38.026 1.00 61.12 91 SER A O 1
ATOM 743 N N . LYS A 1 92 ? -4.309 19.391 39.108 1.00 57.00 92 LYS A N 1
ATOM 744 C CA . LYS A 1 92 ? -4.234 20.843 38.880 1.00 57.00 92 LYS A CA 1
ATOM 745 C C . LYS A 1 92 ? -3.234 21.564 39.803 1.00 57.00 92 LYS A C 1
ATOM 747 O O . LYS A 1 92 ? -2.828 22.679 39.491 1.00 57.00 92 LYS 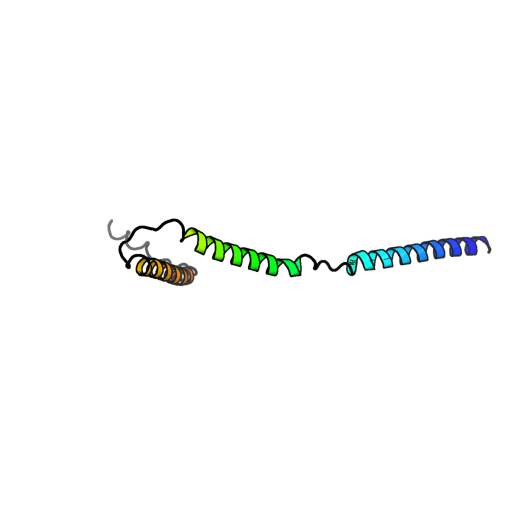A O 1
ATOM 752 N N . GLN A 1 93 ? -2.831 20.963 40.927 1.00 54.97 93 GLN A N 1
ATOM 753 C CA . GLN A 1 93 ? -1.913 21.574 41.905 1.00 54.97 93 GLN A CA 1
ATOM 754 C C . GLN A 1 93 ? -0.447 21.135 41.759 1.00 54.97 93 GLN A C 1
ATOM 756 O O . GLN A 1 93 ? 0.418 21.696 42.423 1.00 54.97 93 GLN A O 1
ATOM 761 N N . SER A 1 94 ? -0.130 20.180 40.881 1.00 46.69 94 SER A N 1
ATOM 762 C CA . SER A 1 94 ? 1.230 19.625 40.738 1.00 46.69 94 SER A CA 1
ATOM 763 C C . SER A 1 94 ? 2.123 20.347 39.715 1.00 46.69 94 SER A C 1
ATOM 765 O O . SER A 1 94 ? 3.242 19.910 39.462 1.00 46.69 94 SER A O 1
ATOM 767 N N . SER A 1 95 ? 1.693 21.495 39.182 1.00 48.09 95 SER A N 1
ATOM 768 C CA . SER A 1 95 ? 2.549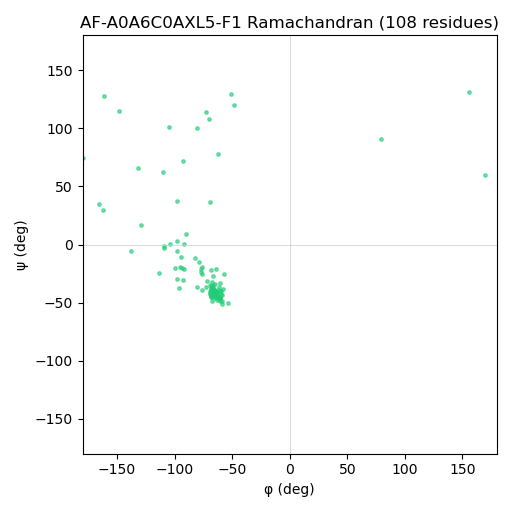 22.397 38.398 1.00 48.09 95 SER A CA 1
ATOM 769 C C . SER A 1 95 ? 2.843 23.702 39.151 1.00 48.09 95 SER A C 1
ATOM 771 O O . SER A 1 95 ? 2.460 24.781 38.706 1.00 48.09 95 SER A O 1
ATOM 773 N N . SER A 1 96 ? 3.506 23.603 40.306 1.00 38.19 96 SER A N 1
ATOM 774 C CA . SER A 1 96 ? 4.315 24.684 40.892 1.00 38.19 96 SER A CA 1
ATOM 775 C C . SER A 1 96 ? 5.281 24.098 41.935 1.00 38.19 96 SER A C 1
ATOM 777 O O . SER A 1 96 ? 4.828 23.362 42.814 1.00 38.19 96 SER A O 1
ATOM 779 N N . PRO A 1 97 ? 6.598 24.365 41.871 1.00 46.72 97 PRO A N 1
ATOM 780 C CA . PRO A 1 97 ? 7.530 23.915 42.893 1.00 46.72 97 PRO A CA 1
ATOM 781 C C . PRO A 1 97 ? 7.462 24.873 44.088 1.00 46.72 97 PRO A C 1
ATOM 783 O O . PRO A 1 97 ? 8.078 25.935 44.062 1.00 46.72 97 PRO A O 1
ATOM 786 N N . GLU A 1 98 ? 6.745 24.505 45.151 1.00 38.75 98 GLU A N 1
ATOM 787 C CA . GLU A 1 98 ? 6.823 25.230 46.426 1.00 38.75 98 GLU A CA 1
ATOM 788 C C . GLU A 1 98 ? 7.635 24.455 47.467 1.00 38.75 98 GLU A C 1
ATOM 790 O O . GLU A 1 98 ? 7.210 23.493 48.107 1.00 38.75 98 GLU A O 1
ATOM 795 N N . ILE A 1 99 ? 8.868 24.939 47.586 1.00 46.16 99 ILE A N 1
ATOM 796 C CA . ILE A 1 99 ? 9.784 24.842 48.714 1.00 46.16 99 ILE A CA 1
ATOM 797 C C . ILE A 1 99 ? 9.047 25.230 49.999 1.00 46.16 99 ILE A C 1
ATOM 799 O O . ILE A 1 99 ? 8.604 26.366 50.137 1.00 46.16 99 ILE A O 1
ATOM 803 N N . GLY A 1 100 ? 8.970 24.327 50.976 1.00 43.97 100 GLY A N 1
ATOM 804 C CA . GLY A 1 100 ? 8.437 24.721 52.277 1.00 43.97 100 GLY A CA 1
ATOM 805 C C . GLY A 1 100 ? 8.161 23.588 53.244 1.00 43.97 100 GLY A C 1
ATOM 806 O O . GLY A 1 100 ? 7.020 23.454 53.647 1.00 43.97 100 GLY A O 1
ATOM 807 N N . ASN A 1 101 ? 9.171 22.789 53.618 1.00 47.38 101 ASN A N 1
ATOM 808 C CA . ASN A 1 101 ? 9.163 21.988 54.862 1.00 47.38 101 ASN A CA 1
ATOM 809 C C . ASN A 1 101 ? 10.568 21.502 55.300 1.00 47.38 101 ASN A C 1
ATOM 811 O O . ASN A 1 101 ? 10.693 20.465 55.943 1.00 47.38 101 ASN A O 1
ATOM 815 N N . PHE A 1 102 ? 11.643 22.240 54.989 1.00 47.88 102 PHE A N 1
ATOM 816 C CA . PHE A 1 102 ? 12.992 21.889 55.473 1.00 47.88 102 PHE A CA 1
ATOM 817 C C . PHE A 1 102 ? 13.382 22.607 56.783 1.00 47.88 102 PHE A C 1
ATOM 819 O O . PHE A 1 102 ? 14.239 22.131 57.517 1.00 47.88 102 PHE A O 1
ATOM 826 N N . SER A 1 103 ? 12.732 23.723 57.142 1.00 44.22 103 SER A N 1
ATOM 827 C CA . SER A 1 103 ? 13.184 24.568 58.263 1.00 44.22 103 SER A CA 1
ATOM 828 C C . SER A 1 103 ? 12.751 24.116 59.664 1.00 44.22 103 SER A C 1
ATOM 830 O O . SER A 1 103 ? 13.269 24.642 60.646 1.00 44.22 103 SER A O 1
ATOM 832 N N . LYS A 1 104 ? 11.826 23.154 59.802 1.00 47.06 104 LYS A N 1
ATOM 833 C CA . LYS A 1 104 ? 11.304 22.762 61.128 1.00 47.06 104 LYS A CA 1
ATOM 834 C C . LYS A 1 104 ? 12.219 21.834 61.933 1.00 47.06 104 LYS A C 1
ATOM 836 O O . LYS A 1 104 ? 12.022 21.736 63.136 1.00 47.06 104 LYS A O 1
ATOM 841 N N . ASN A 1 105 ? 13.225 21.215 61.314 1.00 51.97 105 ASN A N 1
ATOM 842 C CA . ASN A 1 105 ? 14.117 20.269 62.001 1.00 51.97 105 ASN A CA 1
ATOM 843 C C . ASN A 1 105 ? 15.451 20.877 62.473 1.00 51.97 105 ASN A C 1
ATOM 845 O O . ASN A 1 105 ? 16.272 20.148 63.008 1.00 51.97 105 ASN A O 1
ATOM 849 N N . LEU A 1 106 ? 15.690 22.186 62.301 1.00 50.00 106 LEU A N 1
ATOM 850 C CA . LEU A 1 106 ? 16.969 22.805 62.699 1.00 50.00 106 LEU A CA 1
ATOM 851 C C . LEU A 1 106 ? 16.978 23.442 64.100 1.00 50.00 106 LEU A C 1
ATOM 853 O O . LEU A 1 106 ? 18.047 23.782 64.592 1.00 50.00 106 LEU A O 1
ATOM 857 N N . TYR A 1 107 ? 15.822 23.598 64.753 1.00 49.53 107 TYR A N 1
ATOM 858 C CA . TYR A 1 107 ? 15.726 24.202 66.095 1.00 49.53 107 TYR A CA 1
ATOM 859 C C . TYR A 1 107 ? 15.495 23.185 67.219 1.00 49.53 107 TYR A C 1
ATOM 861 O O . TYR A 1 107 ? 15.377 23.579 68.372 1.00 49.53 107 TYR A O 1
ATOM 869 N N . SER A 1 108 ? 15.404 21.889 66.908 1.00 48.34 108 SER A N 1
ATOM 870 C CA . SER A 1 108 ? 15.263 20.840 67.927 1.00 48.34 108 SER A CA 1
ATOM 871 C C . SER A 1 108 ? 16.596 20.248 68.389 1.00 48.34 108 SER A C 1
ATOM 873 O O . SER A 1 108 ? 16.582 19.335 69.207 1.00 48.34 108 SER A O 1
ATOM 875 N N . GLU A 1 109 ? 17.728 20.721 67.859 1.00 49.62 109 GLU A N 1
ATOM 876 C CA . GLU A 1 109 ? 19.053 20.137 68.123 1.00 49.62 109 GLU A CA 1
ATOM 877 C C . GLU A 1 109 ? 20.123 21.160 68.563 1.00 49.62 109 GLU A C 1
ATOM 879 O O . GLU A 1 109 ? 21.314 20.854 68.559 1.00 49.62 109 GLU A O 1
ATOM 884 N N . ILE A 1 110 ? 19.706 22.361 68.986 1.00 47.25 110 ILE A N 1
ATOM 885 C CA . ILE A 1 110 ? 20.533 23.365 69.688 1.00 47.25 110 ILE A CA 1
ATOM 886 C C . ILE A 1 110 ? 19.745 23.846 70.905 1.00 47.25 110 ILE A C 1
ATOM 888 O O . ILE A 1 110 ? 20.358 23.981 71.986 1.00 47.25 110 ILE A O 1
#

Secondary structure (DSSP, 8-state):
-HHHHHHHHHHHHHHHHHHHHHHHHHHHHHSS-TTTTTTHHHHHHHHHHHHHHHHHHHHHTSS------S-SHHHHHHHHHHHHHHHHHHHTTSSS----SSGGGSSS--